Protein AF-A0A349ANY3-F1 (afdb_monomer_lite)

Radius of gyration: 15.91 Å; chains: 1; bounding box: 31×40×31 Å

Foldseek 3Di:
DVVLLCVLVVHDPDDDDDPDDQADDVPGDSDDDDDCVVVVVVVDDDPDDPSRVVNVVSCVVVVVD

Sequence (65 aa):
VAEIVCEEMGLQNVKFNYSGGARGWRGDAPYVHFNIEKVKQLGWSPKHTSDEAVRIAAGRLIGKE

pLDDT: mean 95.62, std 4.86, range [64.19, 98.38]

Secondary structure (DSSP, 8-state):
-HHHHHHHTT--S-------SS-SSTT--S------HHHHTTT---SS-HHHHHHHHHHHHTT--

Structure (mmCIF, N/CA/C/O backbone):
data_AF-A0A349ANY3-F1
#
_entry.id   AF-A0A349ANY3-F1
#
loop_
_atom_site.group_PDB
_atom_site.id
_atom_site.type_symbol
_atom_site.label_atom_id
_atom_site.label_alt_id
_atom_site.label_comp_id
_atom_site.label_asym_id
_atom_site.label_entity_id
_atom_site.label_seq_id
_atom_site.pdbx_PDB_ins_code
_atom_site.Cartn_x
_atom_site.Cartn_y
_at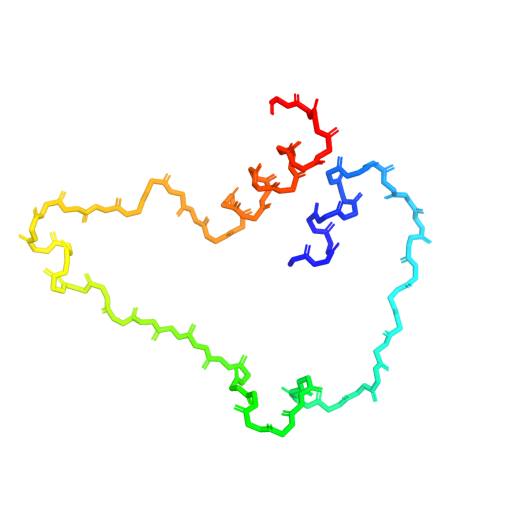om_site.Cartn_z
_atom_site.occupancy
_atom_site.B_iso_or_equiv
_atom_site.auth_seq_id
_atom_site.auth_comp_id
_atom_site.auth_asym_id
_atom_site.auth_atom_id
_atom_site.pdbx_PDB_model_num
ATOM 1 N N . VAL A 1 1 ? -0.174 -3.312 3.917 1.00 96.25 1 VAL A N 1
ATOM 2 C CA . VAL A 1 1 ? -1.529 -3.010 3.377 1.00 96.25 1 VAL A CA 1
ATOM 3 C C . VAL A 1 1 ? -2.628 -3.753 4.126 1.00 96.25 1 VAL A C 1
ATOM 5 O O . VAL A 1 1 ? -3.381 -3.084 4.811 1.00 96.25 1 VAL A O 1
ATOM 8 N N . ALA A 1 2 ? -2.735 -5.087 4.033 1.00 97.31 2 ALA A N 1
ATOM 9 C CA . ALA A 1 2 ? -3.855 -5.827 4.640 1.00 97.31 2 ALA A CA 1
ATOM 10 C C . ALA A 1 2 ? -3.986 -5.607 6.162 1.00 97.31 2 ALA A C 1
ATOM 12 O O . ALA A 1 2 ? -5.091 -5.437 6.663 1.00 97.31 2 ALA A O 1
ATOM 13 N N . GLU A 1 3 ? -2.858 -5.532 6.871 1.00 97.88 3 GLU A N 1
ATOM 14 C CA . GLU A 1 3 ? -2.801 -5.202 8.299 1.00 97.88 3 GLU A CA 1
ATOM 15 C C . GLU A 1 3 ? -3.332 -3.792 8.600 1.00 97.88 3 GLU A C 1
ATOM 17 O O . GLU A 1 3 ? -4.288 -3.667 9.355 1.00 97.88 3 GLU A O 1
ATOM 22 N N . ILE A 1 4 ? -2.826 -2.758 7.911 1.00 98.06 4 ILE A N 1
ATOM 23 C CA . ILE A 1 4 ? -3.321 -1.369 8.022 1.00 98.06 4 ILE A CA 1
ATOM 24 C C . ILE A 1 4 ? -4.840 -1.299 7.810 1.00 98.06 4 ILE A C 1
ATOM 26 O O . ILE A 1 4 ? -5.535 -0.593 8.531 1.00 98.06 4 ILE A O 1
ATOM 30 N N . VAL A 1 5 ? -5.377 -2.042 6.838 1.00 97.94 5 VAL A N 1
ATOM 31 C CA . VAL A 1 5 ? -6.828 -2.077 6.591 1.00 97.94 5 VAL A CA 1
ATOM 32 C C . VAL A 1 5 ? -7.577 -2.701 7.772 1.00 97.94 5 VAL A C 1
ATOM 34 O O . VAL A 1 5 ? -8.592 -2.155 8.196 1.00 97.94 5 VAL A O 1
ATOM 37 N N . CYS A 1 6 ? -7.083 -3.809 8.333 1.00 98.12 6 CYS A N 1
ATOM 38 C CA . CYS A 1 6 ? -7.699 -4.436 9.507 1.00 98.12 6 CYS A CA 1
ATOM 39 C C . CYS A 1 6 ? -7.686 -3.498 10.722 1.00 98.12 6 CYS A C 1
ATOM 41 O O . CYS A 1 6 ? -8.701 -3.385 11.409 1.00 98.12 6 CYS A O 1
ATOM 43 N N . GLU A 1 7 ? -6.573 -2.795 10.945 1.00 97.06 7 GLU A N 1
ATOM 44 C CA . GLU A 1 7 ? -6.448 -1.777 11.991 1.00 97.06 7 GLU A CA 1
ATOM 45 C C . GLU A 1 7 ? -7.444 -0.632 11.792 1.00 97.06 7 GLU A C 1
ATOM 47 O O . GLU A 1 7 ? -8.162 -0.271 12.726 1.00 97.06 7 GLU A O 1
ATOM 52 N N . GLU A 1 8 ? -7.542 -0.082 10.575 1.00 97.38 8 GLU A N 1
ATOM 53 C CA . GLU A 1 8 ? -8.468 1.018 10.301 1.00 97.38 8 GLU A CA 1
ATOM 54 C C . GLU A 1 8 ? -9.927 0.613 10.485 1.00 97.38 8 GLU A C 1
ATOM 56 O O . GLU A 1 8 ? -10.719 1.397 11.013 1.00 97.38 8 GLU A O 1
ATOM 61 N N . MET A 1 9 ? -10.270 -0.626 10.142 1.00 96.69 9 MET A N 1
ATOM 62 C CA . MET A 1 9 ? -11.599 -1.192 10.366 1.00 96.69 9 MET A CA 1
ATOM 63 C C . MET A 1 9 ? -11.859 -1.601 11.827 1.00 96.69 9 MET A C 1
ATOM 65 O O . MET A 1 9 ? -12.977 -2.000 12.149 1.00 96.69 9 MET A O 1
ATOM 69 N N . GLY A 1 10 ? -10.859 -1.536 12.712 1.00 97.12 10 GLY A N 1
ATOM 70 C CA . GLY A 1 10 ? -10.983 -1.970 14.107 1.00 97.12 10 GLY A CA 1
ATOM 71 C C . GLY A 1 10 ? -11.172 -3.483 14.274 1.00 97.12 10 GLY A C 1
ATOM 72 O O . GLY A 1 10 ? -11.682 -3.930 15.303 1.00 97.12 10 GLY A O 1
ATOM 73 N N . LEU A 1 11 ? -10.786 -4.284 13.278 1.00 97.69 11 LEU A N 1
ATOM 74 C CA . LEU A 1 11 ? -10.945 -5.735 13.311 1.00 97.69 11 LEU A CA 1
ATOM 75 C C . LEU A 1 11 ? -9.859 -6.381 14.173 1.00 97.69 11 LEU A C 1
ATOM 77 O O . LEU A 1 11 ? -8.682 -6.045 14.082 1.00 97.69 11 LEU A O 1
ATOM 81 N N . GLN A 1 1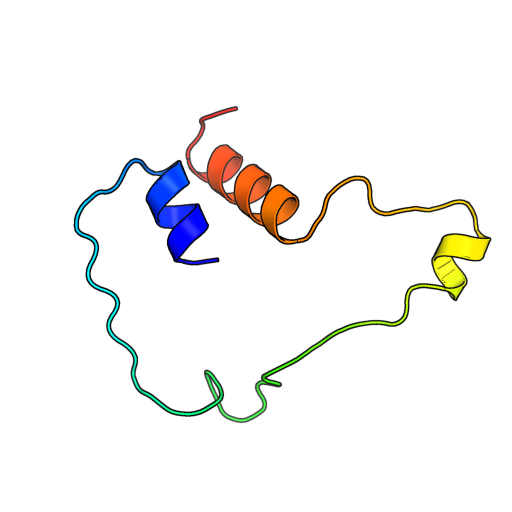2 ? -10.263 -7.357 14.981 1.00 96.31 12 GLN A N 1
ATOM 82 C CA . GLN A 1 12 ? -9.377 -8.135 15.844 1.00 96.31 12 GLN A CA 1
ATOM 83 C C . GLN A 1 12 ? -9.407 -9.608 15.428 1.00 96.31 12 GLN A C 1
ATOM 85 O O . GLN A 1 12 ? -10.417 -10.089 14.915 1.00 96.31 12 GLN A O 1
ATOM 90 N N . ASN A 1 13 ? -8.316 -10.337 15.678 1.00 96.31 13 ASN A N 1
ATOM 91 C CA . ASN A 1 13 ? -8.203 -11.778 15.399 1.00 96.31 13 ASN A CA 1
ATOM 92 C C . ASN A 1 13 ? -8.444 -12.164 13.922 1.00 96.31 13 ASN A C 1
ATOM 94 O O . ASN A 1 13 ? -8.986 -13.231 13.626 1.00 96.31 13 ASN A O 1
ATOM 98 N N . VAL A 1 14 ? -8.043 -11.303 12.980 1.00 97.69 14 VAL A N 1
ATOM 99 C CA . VAL A 1 14 ? -8.170 -11.578 11.542 1.00 97.69 14 VAL A CA 1
ATOM 100 C C . VAL A 1 14 ? -7.153 -12.638 11.118 1.00 97.69 14 VAL A C 1
ATOM 102 O O . VAL A 1 14 ? -5.950 -12.486 11.319 1.00 97.69 14 VAL A O 1
ATOM 105 N N . LYS A 1 15 ? -7.629 -13.719 10.491 1.00 97.62 15 LYS A N 1
ATOM 106 C CA . LYS A 1 15 ? -6.772 -14.770 9.931 1.00 97.62 15 LYS A CA 1
ATOM 107 C C . LYS A 1 15 ? -6.447 -14.478 8.466 1.00 97.62 15 LYS A C 1
ATOM 109 O O . LYS A 1 15 ? -7.324 -14.570 7.608 1.00 97.62 15 LYS A O 1
ATOM 114 N N . PHE A 1 16 ? -5.177 -14.216 8.167 1.00 96.81 16 PHE A N 1
ATOM 115 C CA . PHE A 1 16 ? -4.691 -14.115 6.791 1.00 96.81 16 PHE A CA 1
ATOM 116 C C . PHE A 1 16 ? -4.413 -15.505 6.212 1.00 96.81 16 PHE A C 1
ATOM 118 O O . PHE A 1 16 ? -3.648 -16.283 6.782 1.00 96.81 16 PHE A O 1
ATOM 125 N N . ASN A 1 17 ? -5.023 -15.817 5.068 1.00 96.50 17 ASN A N 1
ATOM 126 C CA . ASN A 1 17 ? -4.730 -17.030 4.309 1.00 96.50 17 ASN A CA 1
ATOM 127 C C . ASN A 1 17 ? -4.008 -16.636 3.022 1.00 96.50 17 ASN A C 1
ATOM 129 O O . ASN A 1 17 ? -4.519 -15.835 2.242 1.00 96.50 17 ASN A O 1
ATOM 133 N N . TYR A 1 18 ? -2.832 -17.213 2.805 1.00 93.00 18 TYR A N 1
ATOM 134 C CA . TYR A 1 18 ? -2.006 -16.938 1.638 1.00 93.00 18 TYR A CA 1
ATOM 135 C C . TYR A 1 18 ? -2.026 -18.150 0.714 1.00 93.00 18 TYR A C 1
ATOM 137 O O . TYR A 1 18 ? -1.823 -19.276 1.164 1.00 93.00 18 TYR A O 1
ATOM 145 N N . SER A 1 19 ? -2.217 -17.925 -0.585 1.00 91.75 19 SER A N 1
ATOM 146 C CA . SER A 1 19 ? -2.075 -18.979 -1.600 1.00 91.75 19 SER A CA 1
ATOM 147 C C . SER A 1 19 ? -0.621 -19.431 -1.785 1.00 91.75 19 SER A C 1
ATOM 149 O O . SER A 1 19 ? -0.370 -20.451 -2.421 1.00 91.75 19 SER A O 1
ATOM 151 N N . GLY A 1 20 ? 0.335 -18.675 -1.234 1.00 88.94 20 GLY A N 1
ATOM 152 C CA . GLY A 1 20 ? 1.766 -18.872 -1.431 1.00 88.94 20 GLY A CA 1
ATOM 153 C C . GLY A 1 20 ? 2.269 -18.274 -2.747 1.00 88.94 20 GLY A C 1
ATOM 154 O O . GLY A 1 20 ? 1.507 -17.719 -3.539 1.00 88.94 20 GLY A O 1
ATOM 155 N N . GLY A 1 21 ? 3.580 -18.389 -2.967 1.00 90.00 21 GLY A N 1
ATOM 156 C CA . GLY A 1 21 ? 4.270 -17.808 -4.119 1.00 90.00 21 GLY A CA 1
ATOM 157 C C . GLY A 1 21 ? 4.717 -16.360 -3.903 1.00 90.00 21 GLY A C 1
ATOM 158 O O . GLY A 1 21 ? 4.421 -15.736 -2.890 1.00 90.00 21 GLY A O 1
ATOM 159 N N . ALA A 1 22 ? 5.479 -15.839 -4.866 1.00 88.62 22 ALA A N 1
ATOM 160 C CA . ALA A 1 22 ? 6.068 -14.500 -4.793 1.00 88.62 22 ALA A CA 1
ATOM 161 C C . ALA A 1 22 ? 5.214 -13.400 -5.455 1.00 88.62 22 ALA A C 1
ATOM 163 O O . ALA A 1 22 ? 5.603 -12.243 -5.409 1.00 88.62 22 ALA A O 1
ATOM 164 N N . ARG A 1 23 ? 4.102 -13.741 -6.121 1.00 92.50 23 ARG A N 1
ATOM 165 C CA . ARG A 1 23 ? 3.288 -12.810 -6.927 1.00 92.50 23 ARG A CA 1
ATOM 166 C C . ARG A 1 23 ? 1.816 -13.208 -6.936 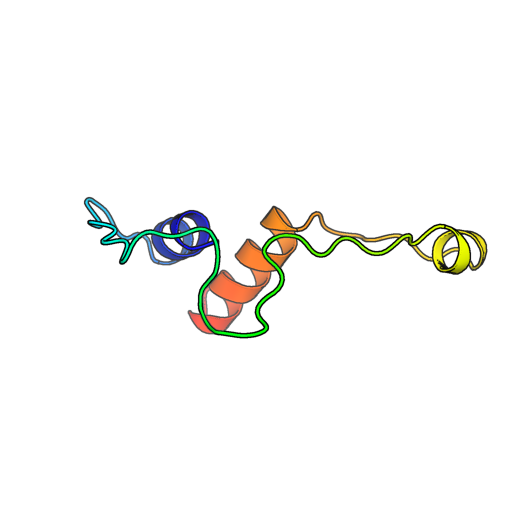1.00 92.50 23 ARG A C 1
ATOM 168 O O . ARG A 1 23 ? 1.519 -14.391 -6.770 1.00 92.50 23 ARG A O 1
ATOM 175 N N . GLY A 1 24 ? 0.924 -12.252 -7.192 1.00 92.00 24 GLY A N 1
ATOM 176 C CA . GLY A 1 24 ? -0.522 -12.488 -7.217 1.00 92.00 24 GLY A CA 1
ATOM 177 C C . GLY A 1 24 ? -1.015 -13.205 -8.479 1.00 92.00 24 GLY A C 1
ATOM 178 O O . GLY A 1 24 ? -1.884 -14.070 -8.404 1.00 92.00 24 GLY A O 1
ATOM 179 N N . TRP A 1 25 ? -0.453 -12.879 -9.646 1.00 93.31 25 TRP A N 1
ATOM 180 C CA . TRP A 1 25 ? -0.836 -13.473 -10.935 1.00 93.31 25 TRP A CA 1
ATOM 181 C C . TRP A 1 25 ? 0.307 -13.429 -11.959 1.00 93.31 25 TRP A C 1
ATOM 183 O O . TRP A 1 25 ? 1.367 -12.838 -11.738 1.00 93.31 25 TRP A O 1
ATOM 193 N N . ARG A 1 26 ? 0.127 -14.086 -13.113 1.00 93.44 26 ARG A N 1
ATOM 194 C CA . ARG A 1 26 ? 1.118 -14.067 -14.201 1.00 93.44 26 ARG A CA 1
ATOM 195 C C . ARG A 1 26 ? 1.270 -12.640 -14.738 1.00 93.44 26 ARG A C 1
ATOM 197 O O . ARG A 1 26 ? 0.312 -12.070 -15.241 1.00 93.44 26 ARG A O 1
ATOM 204 N N . GLY A 1 27 ? 2.491 -12.112 -14.675 1.00 94.19 27 GLY A N 1
ATOM 205 C CA . GLY A 1 27 ? 2.814 -10.745 -15.100 1.00 94.19 27 GLY A CA 1
ATOM 206 C C . GLY A 1 27 ? 2.834 -9.721 -13.963 1.00 94.19 27 GLY A C 1
ATOM 207 O O . GLY A 1 27 ? 3.255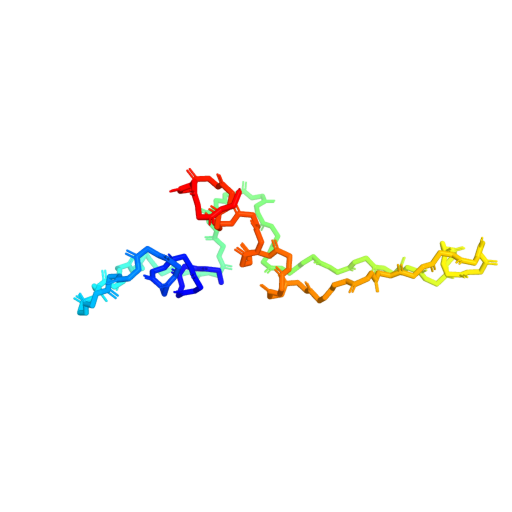 -8.595 -14.197 1.00 94.19 27 GLY A O 1
ATOM 208 N N . ASP A 1 28 ? 2.444 -10.108 -12.747 1.00 95.50 28 ASP A N 1
ATOM 209 C CA . ASP A 1 28 ? 2.588 -9.264 -11.563 1.00 95.50 28 ASP A CA 1
ATOM 210 C C . ASP A 1 28 ? 4.063 -9.148 -11.142 1.00 95.50 28 ASP A C 1
ATOM 212 O O . ASP A 1 28 ? 4.794 -10.149 -11.076 1.00 95.50 28 ASP A O 1
ATOM 216 N N . ALA A 1 29 ? 4.492 -7.910 -10.897 1.00 94.56 29 ALA A N 1
ATOM 217 C CA . ALA A 1 29 ? 5.843 -7.578 -10.478 1.00 94.56 29 ALA A CA 1
ATOM 218 C C . ALA A 1 29 ? 5.864 -7.446 -8.946 1.00 94.56 29 ALA A C 1
ATOM 220 O O . ALA A 1 29 ? 5.247 -6.526 -8.415 1.00 94.56 29 ALA A O 1
ATOM 221 N N . PRO A 1 30 ? 6.606 -8.307 -8.224 1.00 91.94 30 PRO A N 1
ATOM 222 C CA . PRO A 1 30 ? 6.556 -8.354 -6.760 1.00 91.94 30 PRO A CA 1
ATOM 223 C C . PRO A 1 30 ? 7.050 -7.070 -6.083 1.00 91.94 30 PRO A C 1
ATOM 225 O O . PRO A 1 30 ? 6.671 -6.777 -4.954 1.00 91.94 30 PRO A O 1
ATOM 228 N N . TYR A 1 31 ? 7.900 -6.305 -6.773 1.00 94.25 31 TYR A N 1
ATOM 229 C CA . TYR A 1 31 ? 8.433 -5.040 -6.291 1.00 94.25 31 TYR A CA 1
ATOM 230 C C . TYR A 1 31 ? 8.400 -4.007 -7.407 1.00 94.25 31 TYR A C 1
ATOM 232 O O . TYR A 1 31 ? 8.949 -4.227 -8.488 1.00 94.25 31 TYR A O 1
ATOM 240 N N . VAL A 1 32 ? 7.803 -2.855 -7.111 1.00 94.50 32 VAL A N 1
ATOM 241 C CA . VAL A 1 32 ? 7.793 -1.689 -7.993 1.00 94.50 32 VAL A CA 1
ATOM 242 C C . VAL A 1 32 ? 8.161 -0.467 -7.164 1.00 94.50 32 VAL A C 1
ATOM 244 O O . VAL A 1 32 ? 7.416 -0.060 -6.278 1.00 94.50 32 VAL A O 1
ATOM 247 N N . HIS A 1 33 ? 9.310 0.130 -7.471 1.00 96.62 33 HIS A N 1
ATOM 248 C CA . HIS A 1 33 ? 9.753 1.389 -6.882 1.00 96.62 33 HIS A CA 1
ATOM 249 C C . HIS A 1 33 ? 10.264 2.303 -7.990 1.00 96.62 33 HIS A C 1
ATOM 251 O O . HIS A 1 33 ? 11.213 1.967 -8.699 1.00 96.62 33 HIS A O 1
ATOM 257 N N . PHE A 1 34 ? 9.631 3.463 -8.143 1.00 96.19 34 PHE A N 1
ATOM 258 C CA . PHE A 1 34 ? 10.057 4.454 -9.122 1.00 96.19 34 PHE A CA 1
ATOM 259 C C . PHE A 1 34 ? 11.111 5.385 -8.532 1.00 96.19 34 PHE A C 1
ATOM 261 O O . PHE A 1 34 ? 10.994 5.853 -7.400 1.00 96.19 34 PHE A O 1
ATOM 268 N N . ASN A 1 35 ? 12.124 5.700 -9.336 1.00 97.12 35 ASN A N 1
ATOM 269 C CA . ASN A 1 35 ? 13.028 6.798 -9.036 1.00 97.12 35 ASN A CA 1
ATOM 270 C C . ASN A 1 35 ? 12.284 8.127 -9.251 1.00 97.12 35 ASN A C 1
ATOM 272 O O . ASN A 1 35 ? 11.820 8.415 -10.355 1.00 97.12 35 ASN A O 1
ATOM 276 N N . ILE A 1 36 ? 12.198 8.933 -8.193 1.00 97.12 36 ILE A N 1
ATOM 277 C CA . ILE A 1 36 ? 11.476 10.211 -8.174 1.00 97.12 36 ILE A CA 1
ATOM 278 C C . ILE A 1 36 ? 12.401 11.438 -8.192 1.00 97.12 36 ILE A C 1
ATOM 280 O O . ILE A 1 36 ? 11.935 12.560 -8.008 1.00 97.12 36 ILE A O 1
ATOM 284 N N . GLU A 1 37 ? 13.703 11.275 -8.431 1.00 98.12 37 GLU A N 1
ATOM 285 C CA . GLU A 1 37 ? 14.664 12.386 -8.367 1.00 98.12 37 G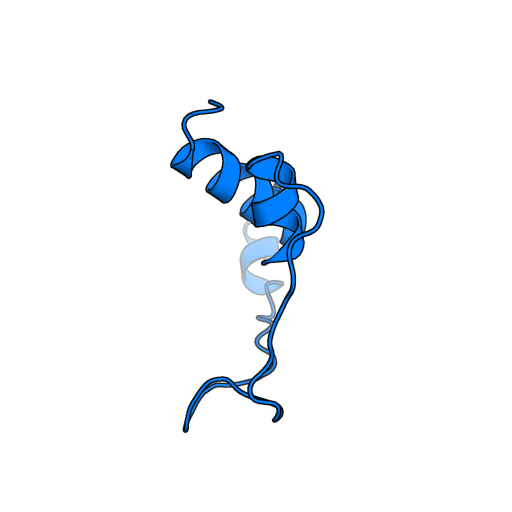LU A CA 1
ATOM 286 C C . GLU A 1 37 ? 14.350 13.496 -9.379 1.00 98.12 37 GLU A C 1
ATOM 288 O O . GLU A 1 37 ? 14.437 14.677 -9.051 1.00 98.12 37 GLU A O 1
ATOM 293 N N . LYS A 1 38 ? 13.867 13.145 -10.579 1.00 98.06 38 LYS A N 1
ATOM 294 C CA . LYS A 1 38 ? 13.461 14.145 -11.584 1.00 98.06 38 LYS A CA 1
ATOM 295 C C . LYS A 1 38 ? 12.300 15.022 -11.114 1.00 98.06 38 LYS A C 1
ATOM 297 O O . LYS A 1 38 ? 12.312 16.221 -11.356 1.00 98.06 38 LYS A O 1
ATOM 302 N N . VAL A 1 39 ? 11.296 14.444 -10.453 1.00 97.56 39 VAL A N 1
ATOM 303 C CA . VAL A 1 39 ? 10.135 15.215 -9.979 1.00 97.56 39 VAL A CA 1
ATOM 304 C C . VAL A 1 39 ? 10.478 16.016 -8.720 1.00 97.56 39 VAL A C 1
ATOM 306 O O . VAL A 1 39 ? 10.005 17.139 -8.567 1.00 97.56 39 VAL A O 1
ATOM 309 N N . LYS A 1 40 ? 11.395 15.514 -7.882 1.00 97.88 40 LYS A N 1
ATOM 310 C CA . LYS A 1 40 ? 11.958 16.278 -6.759 1.00 97.88 40 LYS A CA 1
ATOM 311 C C . LYS A 1 40 ? 12.673 17.552 -7.198 1.00 97.88 40 LYS A C 1
ATOM 313 O O . LYS A 1 40 ? 12.520 18.585 -6.555 1.00 97.88 40 LYS A O 1
ATOM 318 N N . GLN A 1 41 ? 13.397 17.510 -8.317 1.00 98.19 41 GLN A N 1
ATOM 319 C CA . GLN A 1 41 ? 14.059 18.692 -8.889 1.00 98.19 41 GLN A CA 1
ATOM 320 C C . GLN A 1 41 ? 13.076 19.791 -9.322 1.00 98.19 41 GLN A C 1
ATOM 322 O O . GLN A 1 41 ? 13.463 20.951 -9.404 1.00 98.19 41 GLN A O 1
ATOM 327 N N . LEU A 1 42 ? 11.803 19.452 -9.549 1.00 98.19 42 LEU A N 1
ATOM 328 C CA . LEU A 1 42 ? 10.740 20.417 -9.846 1.00 98.19 42 LEU A CA 1
ATOM 329 C C . LEU A 1 42 ? 10.134 21.048 -8.576 1.00 98.19 42 LEU A C 1
ATOM 331 O O . LEU A 1 42 ? 9.143 21.767 -8.661 1.00 98.19 42 LEU A O 1
ATOM 335 N N . GLY A 1 43 ? 10.697 20.765 -7.396 1.00 98.06 43 GLY A N 1
ATOM 336 C CA . GLY A 1 43 ? 10.215 21.265 -6.106 1.00 98.06 43 GLY A CA 1
ATOM 337 C C . GLY A 1 43 ? 9.075 20.446 -5.496 1.00 98.06 43 GLY A C 1
ATOM 338 O O . GLY A 1 43 ? 8.529 20.833 -4.465 1.00 98.06 43 GLY A O 1
ATOM 339 N N . TRP A 1 44 ? 8.702 19.316 -6.100 1.00 97.94 44 TRP A N 1
ATOM 340 C CA . TRP A 1 44 ? 7.692 18.421 -5.543 1.00 97.94 44 TRP A CA 1
ATOM 341 C C . TRP A 1 44 ? 8.308 17.424 -4.555 1.00 97.94 44 TRP A C 1
ATOM 343 O O . TRP A 1 44 ? 9.381 16.875 -4.786 1.00 97.94 44 TRP A O 1
ATOM 353 N N . SER A 1 45 ? 7.598 17.112 -3.475 1.00 96.88 45 SER A N 1
ATOM 354 C CA . SER A 1 45 ? 7.961 16.030 -2.559 1.00 96.88 45 SER A CA 1
ATOM 355 C C . SER A 1 45 ? 6.714 15.287 -2.069 1.00 96.88 45 SER A C 1
ATOM 357 O O . SER A 1 45 ? 5.634 15.885 -1.974 1.00 96.88 45 SER A O 1
ATOM 359 N N . PRO A 1 46 ? 6.819 13.977 -1.769 1.00 97.19 46 PRO A N 1
ATOM 360 C CA . PRO A 1 46 ? 5.711 13.244 -1.178 1.00 97.19 46 PRO A CA 1
ATOM 361 C C . PRO A 1 46 ? 5.436 13.788 0.227 1.00 97.19 46 PRO A C 1
ATOM 363 O O . PRO A 1 46 ? 6.338 13.876 1.056 1.00 97.19 46 PRO A O 1
ATOM 366 N N . LYS A 1 47 ? 4.176 14.143 0.493 1.00 97.94 47 LYS A N 1
ATOM 367 C CA . LYS A 1 47 ? 3.725 14.599 1.821 1.00 97.94 47 LYS A CA 1
ATOM 368 C C . LYS A 1 47 ? 3.475 13.452 2.800 1.00 97.94 47 LYS A C 1
ATOM 370 O O . LYS A 1 47 ? 3.389 13.691 3.995 1.00 97.94 47 LYS A O 1
ATOM 375 N N . HIS A 1 48 ? 3.327 12.241 2.271 1.00 98.06 48 HIS A N 1
ATOM 376 C CA . HIS A 1 48 ? 3.011 11.033 3.017 1.00 98.06 48 HIS A CA 1
ATOM 377 C C . HIS A 1 48 ? 3.905 9.891 2.541 1.00 98.06 48 HIS A C 1
ATOM 379 O O . HIS A 1 48 ? 4.229 9.788 1.352 1.00 98.06 48 HIS A O 1
ATOM 385 N N . THR A 1 49 ? 4.273 9.026 3.472 1.00 98.06 49 THR A N 1
ATOM 386 C CA . THR A 1 49 ? 4.843 7.705 3.212 1.00 98.06 49 THR A CA 1
ATOM 387 C C . THR A 1 49 ? 3.789 6.768 2.609 1.00 98.06 49 THR A C 1
ATOM 389 O O . THR A 1 49 ? 2.590 7.060 2.622 1.00 98.06 49 THR A O 1
ATOM 392 N N . SER A 1 50 ? 4.217 5.616 2.085 1.00 97.88 50 SER A N 1
ATOM 393 C CA . SER A 1 50 ? 3.290 4.602 1.563 1.00 97.88 50 SER A CA 1
ATOM 394 C C . SER A 1 50 ? 2.295 4.118 2.625 1.00 97.88 50 SER A C 1
ATOM 396 O O . SER A 1 50 ? 1.113 3.979 2.320 1.00 97.88 50 SER A O 1
ATOM 398 N N . ASP A 1 51 ? 2.744 3.909 3.866 1.00 98.12 51 ASP A N 1
ATOM 399 C CA . ASP A 1 51 ? 1.886 3.424 4.953 1.00 98.12 51 ASP A CA 1
ATOM 400 C C . ASP A 1 51 ? 0.836 4.467 5.350 1.00 98.12 51 ASP A C 1
ATOM 402 O O . ASP A 1 51 ? -0.346 4.142 5.464 1.00 98.12 51 ASP A O 1
ATOM 406 N N . GLU A 1 52 ? 1.236 5.737 5.473 1.00 98.38 52 GLU A N 1
ATOM 407 C CA . GLU A 1 52 ? 0.309 6.848 5.728 1.00 98.38 52 GLU A CA 1
ATOM 408 C C . GLU A 1 52 ? -0.714 6.994 4.597 1.00 98.38 52 GLU A C 1
ATOM 410 O O . GLU A 1 52 ? -1.909 7.128 4.858 1.00 98.38 52 GLU A O 1
ATOM 415 N N . ALA A 1 53 ? -0.277 6.916 3.336 1.00 98.31 53 ALA A N 1
ATOM 416 C CA . ALA A 1 53 ? -1.171 7.016 2.185 1.00 98.31 53 ALA A CA 1
ATOM 417 C C . ALA A 1 53 ? -2.205 5.877 2.153 1.00 98.31 53 ALA A C 1
ATOM 419 O O . ALA A 1 53 ? -3.386 6.1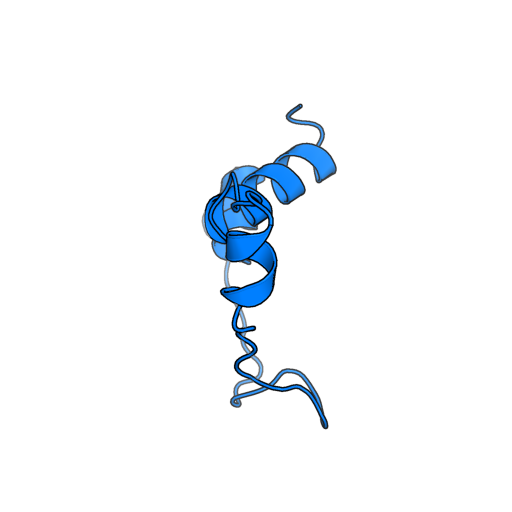24 1.893 1.00 98.31 53 ALA A O 1
ATOM 420 N N . VAL A 1 54 ? -1.788 4.643 2.459 1.00 98.38 54 VAL A N 1
ATOM 421 C CA . VAL A 1 54 ? -2.694 3.489 2.573 1.00 98.38 54 VAL A CA 1
ATOM 422 C C . VAL A 1 54 ? -3.677 3.679 3.727 1.00 98.38 54 VAL A C 1
ATOM 424 O O . VAL A 1 54 ? -4.862 3.401 3.551 1.00 98.38 54 VAL A O 1
ATOM 427 N N . ARG A 1 55 ? -3.222 4.191 4.877 1.00 98.06 55 ARG A N 1
ATOM 428 C CA . ARG A 1 55 ? -4.077 4.449 6.045 1.00 98.06 55 ARG A CA 1
ATOM 429 C C . ARG A 1 55 ? -5.139 5.512 5.756 1.00 98.06 55 ARG A C 1
ATOM 431 O O . ARG A 1 55 ? -6.315 5.278 6.017 1.00 98.06 55 ARG A O 1
ATOM 438 N N . ILE A 1 56 ? -4.747 6.627 5.135 1.00 98.06 56 ILE A N 1
ATOM 439 C CA . ILE A 1 56 ? -5.666 7.694 4.701 1.00 98.06 56 ILE A CA 1
ATOM 440 C C . ILE A 1 56 ? -6.705 7.138 3.720 1.00 98.06 56 ILE A C 1
ATOM 442 O O . ILE A 1 56 ? -7.898 7.406 3.856 1.00 98.06 56 ILE A O 1
ATOM 446 N N . ALA A 1 57 ? -6.269 6.351 2.731 1.00 98.25 57 ALA A N 1
ATOM 447 C CA . ALA A 1 57 ? -7.178 5.750 1.761 1.00 98.25 57 ALA A CA 1
ATOM 448 C C . ALA A 1 57 ? -8.166 4.778 2.428 1.00 98.25 57 ALA A C 1
ATOM 450 O O . ALA A 1 57 ? -9.363 4.854 2.158 1.00 98.25 57 ALA A O 1
ATOM 451 N N . ALA A 1 58 ? -7.686 3.908 3.321 1.00 98.12 58 ALA A N 1
ATOM 452 C CA . ALA A 1 58 ? -8.531 2.984 4.071 1.00 98.12 58 ALA A CA 1
ATOM 453 C C . ALA A 1 58 ? -9.558 3.730 4.939 1.00 98.12 58 ALA A C 1
ATOM 455 O O . ALA A 1 58 ? -10.743 3.412 4.862 1.00 98.12 58 ALA A O 1
ATOM 456 N N . GLY A 1 59 ? -9.135 4.761 5.681 1.00 97.81 59 GLY A N 1
ATOM 457 C CA . GLY A 1 59 ? -10.013 5.600 6.505 1.00 97.81 59 GLY A CA 1
ATOM 458 C C . GLY A 1 59 ? -11.139 6.269 5.708 1.00 97.81 59 GLY A C 1
ATOM 459 O O . GLY A 1 59 ? -12.302 6.199 6.108 1.00 97.81 59 GLY A O 1
ATOM 460 N N . ARG A 1 60 ? -10.820 6.830 4.533 1.00 97.81 60 ARG A N 1
ATOM 461 C CA . ARG A 1 60 ? -11.815 7.439 3.627 1.00 97.81 60 ARG A CA 1
ATOM 462 C C . ARG A 1 60 ? -12.834 6.432 3.103 1.00 97.81 60 ARG A C 1
ATOM 464 O O . ARG A 1 60 ? -14.017 6.741 3.012 1.00 97.81 60 ARG A O 1
ATOM 471 N N . LEU A 1 61 ? -12.394 5.220 2.761 1.00 97.69 61 LEU A N 1
ATOM 472 C CA . LEU A 1 61 ? -13.286 4.173 2.249 1.00 97.69 61 LEU A CA 1
ATOM 473 C C . LEU A 1 61 ? -14.293 3.683 3.298 1.00 97.69 61 LEU A C 1
ATOM 475 O O . LEU A 1 61 ? -15.362 3.206 2.923 1.00 97.69 61 LEU A O 1
ATOM 479 N N . ILE A 1 62 ? -13.970 3.809 4.588 1.00 96.69 62 ILE A N 1
ATOM 480 C CA . ILE A 1 62 ? -14.846 3.407 5.700 1.00 96.69 62 ILE A CA 1
ATOM 481 C C . ILE A 1 62 ? -15.553 4.591 6.379 1.00 96.69 62 ILE A C 1
ATOM 483 O O . ILE A 1 62 ? -16.234 4.392 7.382 1.00 96.69 62 ILE A O 1
ATOM 487 N N . GLY A 1 63 ? -15.405 5.808 5.845 1.00 93.94 63 GLY A N 1
ATOM 488 C CA . GLY A 1 63 ? -16.085 7.010 6.337 1.00 93.94 63 GLY A CA 1
ATOM 489 C C . GLY A 1 63 ? -15.584 7.527 7.690 1.00 93.94 63 GLY A C 1
ATOM 490 O O . GLY A 1 63 ? -16.361 8.137 8.421 1.00 93.94 63 GLY A O 1
ATOM 491 N N . LYS A 1 64 ? -14.318 7.264 8.047 1.00 83.38 64 LYS A N 1
ATOM 492 C CA . LYS A 1 64 ? -13.696 7.790 9.279 1.00 83.38 64 LYS A CA 1
ATOM 493 C C . LYS A 1 64 ? -13.390 9.293 9.198 1.00 83.38 64 LYS A C 1
ATOM 495 O O . LYS A 1 64 ? -13.332 9.929 10.243 1.00 83.38 64 LYS A O 1
ATOM 500 N N . GLU A 1 65 ? -13.234 9.822 7.982 1.00 64.19 65 GLU A N 1
ATOM 501 C CA . GLU A 1 65 ? -13.134 11.241 7.590 1.00 64.19 65 GLU A CA 1
ATOM 502 C C . GLU A 1 65 ? -13.567 11.408 6.127 1.00 64.19 65 GLU A C 1
ATOM 504 O O . GLU A 1 65 ? -13.170 10.553 5.294 1.00 64.19 65 GLU A O 1
#